Protein AF-A0A3D0CBJ0-F1 (afdb_monomer)

pLDDT: mean 75.81, std 26.77, range [23.55, 98.56]

Mean predicted aligned error: 13.12 Å

Solvent-accessible surface area (backbone atoms only — not comparable to full-atom values): 10886 Å² total; per-residue (Å²): 134,86,84,78,82,77,74,79,75,75,44,77,45,74,47,81,78,86,80,91,76,92,82,83,90,85,88,86,79,88,86,81,87,87,90,89,80,91,83,88,90,88,82,85,77,88,69,84,74,83,69,95,79,73,72,31,35,35,40,33,37,49,25,94,45,91,88,60,76,65,60,68,59,50,54,35,52,70,55,40,62,87,52,35,84,40,44,47,81,48,81,48,35,59,85,55,54,42,68,63,52,42,52,58,53,54,73,68,62,45,48,32,39,38,37,56,34,41,90,91,24,46,70,56,49,29,50,29,46,49,51,39,44,72,75,46,62,82,45,41,32,35,38,28,39,72,55,53,41,76,58,49,91,80,41,72,52,49,77,63,29,45,31,40,36,23,64,74,54,65,83,70,113

Secondary structure (DSSP, 8-state):
----------EEEE-------------------------------------S-S--EEEEEEESSTT---HHHHHHHHH-GGGGGGEEEEEEETTS-HHHHHHHHHHT--SEEEEE--TTTHHHHHHHHHHHHHH-TTSEEEEESHHHHHSTTS-HHHHH-SEEEES-HHHH-

Foldseek 3Di:
DDDPPPDPPWDKDFADQDDDDDDDDDDDDDDDDDDDDDDDDDDDDPPPPPPPDAFAEEEEEAAQDDPDDPPLSVLLLVLCVVNNVRYDYDYHHLPDQLVVVLVVVCVSVGLEYEYADDPVRLVSVLSNLVVNCVVPVSRAYEYEYDVCQPDPPPRSSNNSHRIYTHDRVSPPD

Nearest PDB structures (foldseek):
  4lda-assembly7_G  TM=7.452E-01  e=7.554E-03  Pseudomonas aeruginosa PAO1
  4lda-assembly8_H  TM=7.436E-01  e=1.618E-02  Pseudomonas aeruginosa PAO1
  2yxb-assembly1_A  TM=6.795E-01  e=1.425E-02  Aeropyrum pernix K1
  6mmt-assembly1_B  TM=6.024E-01  e=5.314E-01  Rattus norvegicus
  7yfr-assembly1_D  TM=5.547E-01  e=3.350E+00  Homo sapiens

Radius of gyration: 20.87 Å; Cα contacts (8 Å, |Δi|>4): 242; chains: 1; bounding box: 60×48×59 Å

Structure (mmCIF, N/CA/C/O backbone):
data_AF-A0A3D0CBJ0-F1
#
_entry.id   AF-A0A3D0CBJ0-F1
#
loop_
_atom_site.group_PDB
_atom_site.id
_atom_site.type_symbol
_atom_site.label_atom_id
_atom_site.label_alt_id
_atom_site.label_comp_id
_atom_site.label_asym_id
_atom_site.label_entity_id
_atom_site.label_seq_id
_atom_site.pdbx_PDB_ins_code
_atom_site.Cartn_x
_atom_site.Cartn_y
_atom_site.Cartn_z
_atom_site.occupancy
_atom_site.B_iso_or_equiv
_atom_site.auth_seq_id
_atom_site.auth_comp_id
_atom_site.auth_asym_id
_atom_site.auth_atom_id
_atom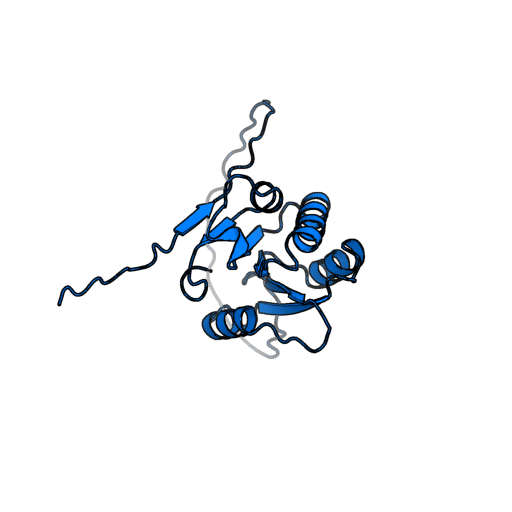_site.pdbx_PDB_model_num
ATOM 1 N N . MET A 1 1 ? 25.118 -32.232 -8.748 1.00 41.12 1 MET A N 1
ATOM 2 C CA . MET A 1 1 ? 24.384 -30.996 -9.082 1.00 41.12 1 MET A CA 1
ATOM 3 C C . MET A 1 1 ? 23.906 -30.442 -7.759 1.00 41.12 1 MET A C 1
ATOM 5 O O . MET A 1 1 ? 23.163 -31.138 -7.085 1.00 41.12 1 MET A O 1
ATOM 9 N N . ALA A 1 2 ? 24.502 -29.339 -7.305 1.00 36.00 2 ALA A N 1
ATOM 10 C CA . ALA A 1 2 ? 24.261 -28.799 -5.973 1.00 36.00 2 ALA A CA 1
ATOM 11 C C . ALA A 1 2 ? 22.879 -28.143 -5.926 1.00 36.00 2 ALA A C 1
ATOM 13 O O . ALA A 1 2 ? 22.565 -27.301 -6.765 1.00 36.00 2 ALA A O 1
ATOM 14 N N . ASP A 1 3 ? 22.080 -28.583 -4.963 1.00 41.97 3 ASP A N 1
ATOM 15 C CA . ASP A 1 3 ? 20.769 -28.047 -4.638 1.00 41.97 3 ASP A CA 1
ATOM 16 C C . ASP A 1 3 ? 20.990 -26.760 -3.829 1.00 41.97 3 ASP A C 1
ATOM 18 O O . ASP A 1 3 ? 21.364 -26.798 -2.655 1.00 41.97 3 ASP A O 1
ATOM 22 N N . HIS A 1 4 ? 20.908 -25.606 -4.491 1.00 38.12 4 HIS A N 1
ATOM 23 C CA . HIS A 1 4 ? 20.927 -24.309 -3.820 1.00 38.12 4 HIS A CA 1
ATOM 24 C C . HIS A 1 4 ? 19.491 -23.891 -3.532 1.00 38.12 4 HIS A C 1
ATOM 26 O O . HIS A 1 4 ? 18.855 -23.183 -4.312 1.00 38.12 4 HIS A O 1
ATOM 32 N N . THR A 1 5 ? 18.994 -24.322 -2.377 1.00 41.25 5 THR A N 1
ATOM 33 C CA . THR A 1 5 ? 17.774 -23.790 -1.776 1.00 41.25 5 THR A CA 1
ATOM 34 C C . THR A 1 5 ? 18.066 -22.378 -1.269 1.00 41.25 5 THR A C 1
ATOM 36 O O . THR A 1 5 ? 18.466 -22.178 -0.124 1.00 41.25 5 THR A O 1
ATOM 39 N N . ILE A 1 6 ? 17.933 -21.382 -2.147 1.00 37.53 6 ILE A N 1
ATOM 40 C CA . ILE A 1 6 ? 17.897 -19.976 -1.739 1.00 37.53 6 ILE A CA 1
ATOM 41 C C . ILE A 1 6 ? 16.518 -19.756 -1.119 1.00 37.53 6 ILE A C 1
ATOM 43 O O . ILE A 1 6 ? 15.535 -19.551 -1.827 1.00 37.53 6 ILE A O 1
ATOM 47 N N . HIS A 1 7 ? 16.430 -19.848 0.204 1.00 44.53 7 HIS A N 1
ATOM 48 C CA . HIS A 1 7 ? 15.288 -19.296 0.918 1.00 44.53 7 HIS A CA 1
ATOM 49 C C . HIS A 1 7 ? 15.420 -17.764 0.868 1.00 44.53 7 HIS A C 1
ATOM 51 O O . HIS A 1 7 ? 16.429 -17.254 1.357 1.00 44.53 7 HIS A O 1
ATOM 57 N N . PRO A 1 8 ? 14.482 -17.012 0.264 1.00 46.34 8 PRO A N 1
ATOM 58 C CA . PRO A 1 8 ? 14.470 -15.565 0.431 1.00 46.34 8 PRO A CA 1
ATOM 59 C C . PRO A 1 8 ? 14.262 -15.256 1.920 1.00 46.34 8 PRO A C 1
ATOM 61 O O . PRO A 1 8 ? 13.319 -15.767 2.526 1.00 46.34 8 PRO A O 1
ATOM 64 N N . GLU A 1 9 ? 15.155 -14.468 2.524 1.00 49.78 9 GLU A N 1
ATOM 65 C CA . GLU A 1 9 ? 14.976 -13.988 3.897 1.00 49.78 9 GLU A CA 1
ATOM 66 C C . GLU A 1 9 ? 13.732 -13.092 3.951 1.00 49.78 9 GLU A C 1
ATOM 68 O O . GLU A 1 9 ? 13.728 -11.966 3.453 1.00 49.78 9 GLU A O 1
ATOM 73 N N . LEU A 1 10 ? 12.654 -13.611 4.540 1.00 53.47 10 LEU A N 1
ATOM 74 C CA . LEU A 1 10 ? 11.464 -12.837 4.877 1.00 53.47 10 LEU A CA 1
ATOM 75 C C . LEU A 1 10 ? 11.831 -11.899 6.028 1.00 53.47 10 LEU A C 1
ATOM 77 O O . LEU A 1 10 ? 12.019 -12.352 7.156 1.00 53.47 10 LEU A O 1
ATOM 81 N N . THR A 1 11 ? 11.951 -10.603 5.743 1.00 69.56 11 THR A N 1
ATOM 82 C CA . THR A 1 11 ? 12.307 -9.598 6.752 1.00 69.56 11 THR A CA 1
ATOM 83 C C . THR A 1 11 ? 11.226 -8.529 6.832 1.00 69.56 11 THR A C 1
ATOM 85 O O . THR A 1 11 ? 10.885 -7.885 5.841 1.00 69.56 11 THR A O 1
ATOM 88 N N . VAL A 1 12 ? 10.699 -8.331 8.041 1.00 74.00 12 VAL A N 1
ATOM 89 C CA . VAL A 1 12 ? 9.872 -7.175 8.397 1.00 74.00 12 VAL A CA 1
ATOM 90 C C . VAL A 1 12 ? 10.781 -6.173 9.091 1.00 74.00 12 VAL A C 1
ATOM 92 O O . VAL A 1 12 ? 11.288 -6.445 10.181 1.00 74.00 12 VAL A O 1
ATOM 95 N N . LYS A 1 13 ? 11.012 -5.016 8.468 1.00 75.38 13 LYS A N 1
ATOM 96 C CA . LYS A 1 13 ? 11.811 -3.945 9.070 1.00 75.38 13 LYS A CA 1
ATOM 97 C C . LYS A 1 13 ? 10.879 -2.869 9.607 1.00 75.38 13 LYS A C 1
ATOM 99 O O . LYS A 1 13 ? 10.191 -2.205 8.835 1.00 75.38 13 LYS A O 1
ATOM 104 N N . GLN A 1 14 ? 10.866 -2.692 10.927 1.00 75.06 14 GLN A N 1
ATOM 105 C CA . GLN A 1 14 ? 10.236 -1.526 11.540 1.00 75.06 14 GLN A CA 1
ATOM 106 C C . GLN A 1 14 ? 11.143 -0.309 11.338 1.00 75.06 14 GLN A C 1
ATOM 108 O O . GLN A 1 14 ? 12.343 -0.364 11.617 1.00 75.06 14 GLN A O 1
ATOM 113 N N . VAL A 1 15 ? 10.572 0.784 10.848 1.00 71.56 15 VAL A N 1
ATOM 114 C CA . VAL A 1 15 ? 11.287 2.040 10.630 1.00 71.56 15 VAL A CA 1
ATOM 115 C C . VAL A 1 15 ? 11.237 2.853 11.923 1.00 71.56 15 VAL A C 1
ATOM 117 O O . VAL A 1 15 ? 10.166 3.152 12.452 1.00 71.56 15 VAL A O 1
ATOM 120 N N . THR A 1 16 ? 12.402 3.200 12.468 1.00 48.03 16 THR A N 1
ATOM 121 C CA . THR A 1 16 ? 12.490 4.063 13.653 1.00 48.03 16 THR A CA 1
ATOM 122 C C . THR A 1 16 ? 12.367 5.521 13.226 1.00 48.03 16 THR A C 1
ATOM 124 O O . THR A 1 16 ? 13.274 6.060 12.594 1.00 48.03 16 THR A O 1
ATOM 127 N N . LEU A 1 17 ? 11.275 6.181 13.612 1.00 42.56 17 LEU A N 1
ATOM 128 C CA . LEU A 1 17 ? 11.160 7.637 13.526 1.00 42.56 17 LEU A CA 1
ATOM 129 C C . LEU A 1 17 ? 12.077 8.252 14.595 1.00 42.56 17 LEU A C 1
ATOM 131 O O . LEU A 1 17 ? 11.829 8.099 15.791 1.00 42.56 17 LEU A O 1
ATOM 135 N N . THR A 1 18 ? 13.160 8.917 14.194 1.00 35.81 18 THR A N 1
ATOM 136 C CA . THR A 1 18 ? 14.025 9.656 15.126 1.00 35.81 18 THR A CA 1
ATOM 137 C C . THR A 1 18 ? 13.268 10.865 15.673 1.00 35.81 18 THR A C 1
ATOM 139 O O . THR A 1 18 ? 13.049 11.838 14.955 1.00 35.81 18 THR A O 1
ATOM 142 N N . ALA A 1 19 ? 12.851 10.789 16.937 1.00 37.28 19 ALA A N 1
ATOM 143 C CA . ALA A 1 19 ? 12.228 11.886 17.665 1.00 37.28 19 ALA A CA 1
ATOM 144 C C . ALA A 1 19 ? 13.287 12.663 18.464 1.00 37.28 19 ALA A C 1
ATOM 146 O O . ALA A 1 19 ? 13.756 12.189 19.497 1.00 37.28 19 ALA A O 1
ATOM 147 N N . ASP A 1 20 ? 13.618 13.871 18.012 1.00 36.06 20 ASP A N 1
ATOM 148 C CA . ASP A 1 20 ? 14.195 14.908 18.868 1.00 36.06 20 ASP A CA 1
ATOM 149 C C . ASP A 1 20 ? 13.045 15.691 19.520 1.00 36.06 20 ASP A C 1
ATOM 151 O O . ASP A 1 20 ? 12.359 16.464 18.851 1.00 36.06 20 ASP A O 1
ATOM 155 N N . ASN A 1 21 ? 12.801 15.451 20.814 1.00 32.88 21 ASN A N 1
ATOM 156 C CA . ASN A 1 21 ? 12.534 16.485 21.825 1.00 32.88 21 ASN A CA 1
ATOM 157 C C . ASN A 1 21 ? 12.189 15.868 23.192 1.00 32.88 21 ASN A C 1
ATOM 159 O O . ASN A 1 21 ? 11.151 15.246 23.400 1.00 32.88 21 ASN A O 1
ATOM 163 N N . THR A 1 22 ? 13.080 16.122 24.145 1.00 29.42 22 THR A N 1
ATOM 164 C CA . THR A 1 22 ? 12.884 16.094 25.598 1.00 29.42 22 THR A CA 1
ATOM 165 C C . THR A 1 22 ? 11.679 16.927 26.051 1.00 29.42 22 THR A C 1
ATOM 167 O O . THR A 1 22 ? 11.574 18.077 25.631 1.00 29.42 22 THR A O 1
ATOM 170 N N . LEU A 1 23 ? 10.855 16.381 26.963 1.00 29.73 23 LEU A N 1
ATOM 171 C CA . LEU A 1 23 ? 10.418 16.988 28.243 1.00 29.73 23 LEU A CA 1
ATOM 172 C C . LEU A 1 23 ? 9.443 16.055 29.016 1.00 29.73 23 LEU A C 1
ATOM 174 O O . LEU A 1 23 ? 8.310 15.832 28.611 1.00 29.73 23 LEU A O 1
ATOM 178 N N . GLU A 1 24 ? 9.973 15.496 30.108 1.00 26.69 24 GLU A N 1
ATOM 179 C CA . GLU A 1 24 ? 9.407 15.181 31.439 1.00 26.69 24 GLU A CA 1
ATOM 180 C C . GLU A 1 24 ? 7.911 14.828 31.676 1.00 26.69 24 GLU A C 1
ATOM 182 O O . GLU A 1 24 ? 7.007 15.641 31.533 1.00 26.69 24 GLU A O 1
ATOM 187 N N . SER A 1 25 ? 7.727 13.600 32.199 1.00 27.36 25 SER A N 1
ATOM 188 C CA . SER A 1 25 ? 6.917 13.131 33.353 1.00 27.36 25 SER A CA 1
ATOM 189 C C . SER A 1 25 ? 5.645 13.864 33.816 1.00 27.36 25 SER A C 1
ATOM 191 O O . SER A 1 25 ? 5.714 15.034 34.160 1.00 27.36 25 SER A O 1
ATOM 193 N N . ILE A 1 26 ? 4.578 13.085 34.084 1.00 29.38 26 ILE A N 1
ATOM 194 C CA . ILE A 1 26 ? 3.803 13.064 35.351 1.00 29.38 26 ILE A CA 1
ATOM 195 C C . ILE A 1 26 ? 3.038 11.723 35.471 1.00 29.38 26 ILE A C 1
ATOM 197 O O . ILE A 1 26 ? 2.391 11.269 34.530 1.00 29.38 26 ILE A O 1
ATOM 201 N N . ASN A 1 27 ? 3.132 11.112 36.658 1.00 27.25 27 ASN A N 1
ATOM 202 C CA . ASN A 1 27 ? 2.411 9.924 37.128 1.00 27.25 27 ASN A CA 1
ATOM 203 C C . ASN A 1 27 ? 0.916 10.201 37.385 1.00 27.25 27 ASN A C 1
ATOM 205 O O . ASN A 1 27 ? 0.568 11.282 37.857 1.00 27.25 27 ASN A O 1
ATOM 209 N N . SER A 1 28 ? 0.057 9.184 37.254 1.00 28.86 28 SER A N 1
ATOM 210 C CA . SER A 1 28 ? -1.126 9.064 38.116 1.00 28.86 28 SER A CA 1
ATOM 211 C C . SER A 1 28 ? -1.533 7.604 38.316 1.00 28.86 28 SER A C 1
ATOM 213 O O . SER A 1 28 ? -1.391 6.761 37.435 1.00 28.86 28 SER A O 1
ATOM 215 N N . GLU A 1 29 ? -1.962 7.344 39.538 1.00 26.95 29 GLU A N 1
ATOM 216 C CA . GLU A 1 29 ? -2.101 6.082 40.247 1.00 26.95 29 GLU A CA 1
ATOM 217 C C . GLU A 1 29 ? -3.466 5.398 40.051 1.00 26.95 29 GLU A C 1
ATOM 219 O O . GLU A 1 29 ? -4.474 6.043 39.785 1.00 26.95 29 GLU A O 1
ATOM 224 N N . LEU A 1 30 ? -3.458 4.076 40.270 1.00 25.50 30 LEU A N 1
ATOM 225 C CA . LEU A 1 30 ? -4.481 3.257 40.938 1.00 25.50 30 LEU A CA 1
ATOM 226 C C . LEU A 1 30 ? -5.972 3.599 40.740 1.00 25.50 30 LEU A C 1
ATOM 228 O O . LEU A 1 30 ? -6.488 4.509 41.381 1.00 25.50 30 LEU A O 1
ATOM 232 N N . ILE A 1 31 ? -6.714 2.679 40.107 1.00 28.45 31 ILE A N 1
ATOM 233 C CA . ILE A 1 31 ? -8.020 2.238 40.632 1.00 28.45 31 ILE A CA 1
ATOM 234 C C . ILE A 1 31 ? -8.098 0.705 40.563 1.00 28.45 31 ILE A C 1
ATOM 236 O O . ILE A 1 31 ? -7.938 0.090 39.510 1.00 28.45 31 ILE A O 1
ATOM 240 N N . THR A 1 32 ? -8.301 0.121 41.741 1.00 25.22 32 THR A N 1
ATOM 241 C CA . THR A 1 32 ? -8.418 -1.301 42.076 1.00 25.22 32 THR A CA 1
ATOM 242 C C . THR A 1 32 ? -9.791 -1.880 41.691 1.00 25.22 32 THR A C 1
ATOM 244 O O . THR A 1 32 ? -10.767 -1.151 41.552 1.00 25.22 32 THR A O 1
ATOM 247 N N . ALA A 1 33 ? -9.805 -3.207 41.544 1.00 23.66 33 ALA A N 1
ATOM 248 C CA . ALA A 1 33 ? -10.906 -4.167 41.406 1.00 23.66 33 ALA A CA 1
ATOM 249 C C . ALA A 1 33 ? -12.290 -3.800 41.989 1.00 23.66 33 ALA A C 1
ATOM 251 O O . ALA A 1 33 ? -12.371 -3.214 43.061 1.00 23.66 33 ALA A O 1
ATOM 252 N N . ASP A 1 34 ? -13.374 -4.271 41.349 1.00 25.44 34 ASP A N 1
ATOM 253 C CA . ASP A 1 34 ? -14.183 -5.377 41.900 1.00 25.44 34 ASP A CA 1
ATOM 254 C C . ASP A 1 34 ? -15.382 -5.796 41.023 1.00 25.44 34 ASP A C 1
ATOM 256 O O . ASP A 1 34 ? -15.917 -5.054 40.202 1.00 25.44 34 ASP A O 1
ATOM 260 N N . LEU A 1 35 ? -15.749 -7.063 41.216 1.00 27.08 35 LEU A N 1
ATOM 261 C CA . LEU A 1 35 ? -16.739 -7.900 40.536 1.00 27.08 35 LEU A CA 1
ATOM 262 C C . LEU A 1 35 ? -18.191 -7.591 40.948 1.00 27.08 35 LEU A C 1
ATOM 264 O O . LEU A 1 35 ? -18.458 -7.511 42.143 1.00 27.08 35 LEU A O 1
ATOM 268 N N . ILE A 1 36 ? -19.151 -7.634 40.008 1.00 30.52 36 ILE A N 1
ATOM 269 C CA . ILE A 1 36 ? -20.548 -8.052 40.278 1.00 30.52 36 ILE A CA 1
ATOM 270 C C . ILE A 1 36 ? -21.068 -8.933 39.127 1.00 30.52 36 IL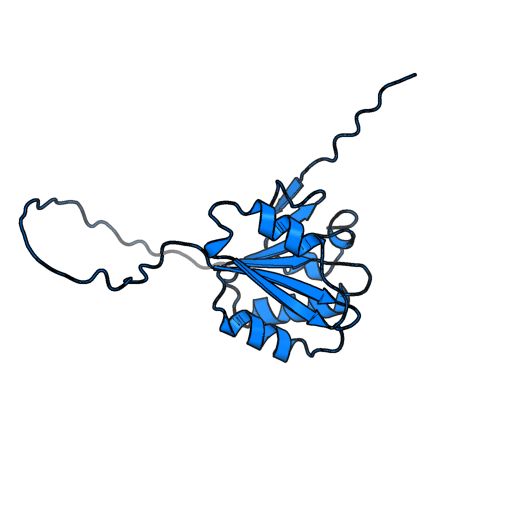E A C 1
ATOM 272 O O . ILE A 1 36 ? -20.845 -8.660 37.949 1.00 30.52 36 ILE A O 1
ATOM 276 N N . LYS A 1 37 ? -21.740 -10.021 39.515 1.00 28.33 37 LYS A N 1
ATOM 277 C CA . LYS A 1 37 ? -22.241 -11.162 38.734 1.00 28.33 37 LYS A CA 1
ATOM 278 C C . LYS A 1 37 ? -23.787 -11.172 38.748 1.00 28.33 37 LYS A C 1
ATOM 280 O O . LYS A 1 37 ? -24.360 -10.715 39.729 1.00 28.33 37 LYS A O 1
ATOM 285 N N . GLU A 1 38 ? -24.384 -11.824 37.734 1.00 27.22 38 GLU A N 1
ATOM 286 C CA . GLU A 1 38 ? -25.784 -12.335 37.620 1.00 27.22 38 GLU A CA 1
ATOM 287 C C . GLU A 1 38 ? -26.902 -11.288 37.372 1.00 27.22 38 GLU A C 1
ATOM 289 O O . GLU A 1 38 ? -26.895 -10.223 37.966 1.00 27.22 38 GLU A O 1
ATOM 294 N N . GLY A 1 39 ? -27.928 -11.468 36.525 1.00 23.55 39 GLY A N 1
ATOM 295 C CA . GLY A 1 39 ? -28.378 -12.551 35.644 1.00 23.55 39 GLY A CA 1
ATOM 296 C C . GLY A 1 39 ? -29.739 -12.204 34.977 1.00 23.55 39 GLY A C 1
ATOM 297 O O . GLY A 1 39 ? -30.464 -11.339 35.454 1.00 23.55 39 GLY A O 1
ATOM 298 N N . THR A 1 40 ? -30.080 -12.936 33.903 1.00 23.64 40 THR A N 1
ATOM 299 C CA . THR A 1 40 ? -31.449 -13.346 33.477 1.00 23.64 40 THR A CA 1
ATOM 300 C C . THR A 1 40 ? -32.394 -12.373 32.714 1.00 23.64 40 THR A C 1
ATOM 302 O O . THR A 1 40 ? -33.177 -11.640 33.301 1.00 23.64 40 THR A O 1
ATOM 305 N N . ALA A 1 41 ? -32.438 -12.593 31.384 1.00 26.03 41 ALA A N 1
ATOM 306 C CA . ALA A 1 41 ? -33.615 -12.877 30.528 1.00 26.03 41 ALA A CA 1
ATOM 307 C C . ALA A 1 41 ? -34.327 -11.803 29.644 1.00 26.03 41 ALA A C 1
ATOM 309 O O . ALA A 1 41 ? -34.899 -10.825 30.106 1.00 26.03 41 ALA A O 1
ATOM 310 N N . VAL A 1 42 ? -34.443 -12.218 28.365 1.00 25.23 42 VAL A N 1
ATOM 311 C CA . VAL A 1 42 ? -35.488 -12.017 27.329 1.00 25.23 42 VAL A CA 1
ATOM 312 C C . VAL A 1 42 ? -35.353 -10.891 26.280 1.00 25.23 42 VAL A C 1
ATOM 314 O O . VAL A 1 42 ? -35.404 -9.701 26.559 1.00 25.23 42 VAL A O 1
ATOM 317 N N . SER A 1 43 ? -35.405 -11.369 25.026 1.00 24.88 43 SER A N 1
ATOM 318 C CA . SER A 1 43 ? -35.896 -10.773 23.769 1.00 24.88 43 SER A CA 1
ATOM 319 C C . SER A 1 43 ? -35.015 -9.859 22.912 1.00 24.88 43 SER A C 1
ATOM 321 O O . SER A 1 43 ? -34.633 -8.767 23.296 1.00 24.88 43 SER A O 1
ATOM 323 N N . HIS A 1 44 ? -34.896 -10.336 21.666 1.00 28.25 44 HIS A N 1
ATOM 324 C CA . HIS A 1 44 ? -34.911 -9.626 20.389 1.00 28.25 44 HIS A CA 1
ATOM 325 C C . HIS A 1 44 ? -33.812 -8.608 20.050 1.00 28.25 44 HIS A C 1
ATOM 327 O O . HIS A 1 44 ? -33.558 -7.648 20.757 1.00 28.25 44 HIS A O 1
ATOM 333 N N . GLN A 1 45 ? -33.317 -8.797 18.817 1.00 32.88 45 GLN A N 1
ATOM 334 C CA . GLN A 1 45 ? -32.504 -7.890 18.001 1.00 32.88 45 GLN A CA 1
ATOM 335 C C . GLN A 1 45 ? -31.023 -7.845 18.380 1.00 32.88 45 GLN A C 1
ATOM 337 O O . GLN A 1 45 ? -30.588 -7.001 19.155 1.00 32.88 45 GLN A O 1
ATOM 342 N N . SER A 1 46 ? -30.200 -8.670 17.724 1.00 32.62 46 SER A N 1
ATOM 343 C CA . SER A 1 46 ? -28.786 -8.312 17.582 1.00 32.62 46 SER A CA 1
ATOM 344 C C . SER A 1 46 ? -28.664 -7.283 16.458 1.00 32.62 46 SER A C 1
ATOM 346 O O . SER A 1 46 ? -28.252 -7.580 15.337 1.00 32.62 46 SER A O 1
ATOM 348 N N . SER A 1 47 ? -29.061 -6.052 16.778 1.00 33.31 47 SER A N 1
ATOM 349 C CA . SER A 1 47 ? -28.393 -4.869 16.252 1.00 33.31 47 SER A CA 1
ATOM 350 C C . SER A 1 47 ? -26.894 -5.114 16.389 1.00 33.31 47 SER A C 1
ATOM 352 O O . SER A 1 47 ? -26.408 -5.306 17.504 1.00 33.31 47 SER A O 1
ATOM 354 N N . GLN A 1 48 ? -26.169 -5.185 15.272 1.00 41.09 48 GLN A N 1
ATOM 355 C CA . GLN A 1 48 ? -24.714 -5.244 15.308 1.00 41.09 48 GLN A CA 1
ATOM 356 C C . GLN A 1 48 ? -24.208 -3.907 15.844 1.00 41.09 48 GLN A C 1
ATOM 358 O O . GLN A 1 48 ? -24.056 -2.916 15.134 1.00 41.09 48 GLN A O 1
ATOM 363 N N . LYS A 1 49 ? -24.029 -3.883 17.158 1.00 35.41 49 LYS A N 1
ATOM 364 C CA . LYS A 1 49 ? -23.282 -2.882 17.890 1.00 35.41 49 LYS A CA 1
ATOM 365 C C . L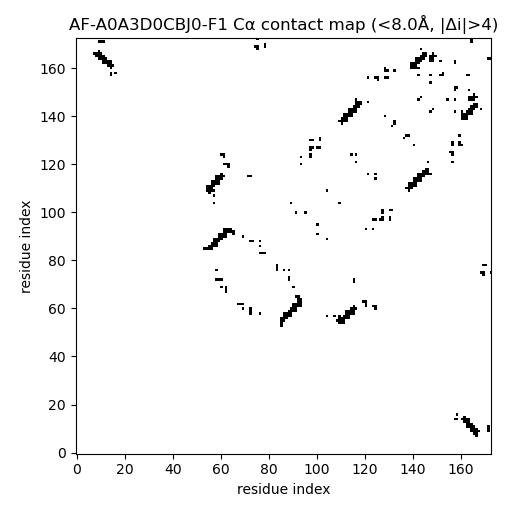YS A 1 49 ? -21.835 -3.053 17.430 1.00 35.41 49 LYS A C 1
ATOM 367 O O . LYS A 1 49 ? -21.215 -4.064 17.744 1.00 35.41 49 LYS A O 1
ATOM 372 N N . ILE A 1 50 ? -21.342 -2.136 16.600 1.00 46.75 50 ILE A N 1
ATOM 373 C CA . ILE A 1 50 ? -19.941 -2.135 16.165 1.00 46.75 50 ILE A CA 1
ATOM 374 C C . ILE A 1 50 ? -19.118 -1.688 17.377 1.00 46.75 50 ILE A C 1
ATOM 376 O O . ILE A 1 50 ? -18.788 -0.514 17.526 1.00 46.75 50 ILE A O 1
ATOM 380 N N . ASP A 1 51 ? -18.864 -2.620 18.294 1.00 50.53 51 ASP A N 1
ATOM 381 C CA . ASP A 1 51 ? -17.785 -2.479 19.259 1.00 50.53 51 ASP A CA 1
ATOM 382 C C . ASP A 1 51 ? -16.481 -2.538 18.447 1.00 50.53 51 ASP A C 1
ATOM 384 O O . ASP A 1 51 ? -16.273 -3.431 17.620 1.00 50.53 51 ASP A O 1
ATOM 388 N N . LYS A 1 52 ? -15.636 -1.515 18.602 1.00 62.84 52 LYS A N 1
ATOM 389 C CA . LYS A 1 52 ? -14.357 -1.359 17.899 1.00 62.84 52 LYS A CA 1
ATOM 390 C C . LYS A 1 52 ? -13.426 -2.511 18.299 1.00 62.84 52 LYS A C 1
ATOM 392 O O . LYS A 1 52 ? -12.701 -2.387 19.279 1.00 62.84 52 LYS A O 1
ATOM 397 N N . THR A 1 53 ? -13.485 -3.631 17.578 1.00 68.12 53 THR A N 1
ATOM 398 C CA . THR A 1 53 ? -12.766 -4.861 17.966 1.00 68.12 53 THR A CA 1
ATOM 399 C C . THR A 1 53 ? -11.850 -5.424 16.878 1.00 68.12 53 THR A C 1
ATOM 401 O O . THR A 1 53 ? -11.048 -6.298 17.186 1.00 68.12 53 THR A O 1
ATOM 404 N N . SER A 1 54 ? -11.884 -4.887 15.654 1.00 75.88 54 SER A N 1
ATOM 405 C CA . SER A 1 54 ? -11.053 -5.381 14.547 1.00 75.88 54 SER A CA 1
ATOM 406 C C . SER A 1 54 ? -10.423 -4.233 13.751 1.00 75.88 54 SER A C 1
ATOM 408 O O . SER A 1 54 ? -11.120 -3.247 13.488 1.00 75.88 54 SER A O 1
ATOM 410 N N . PRO A 1 55 ? -9.128 -4.330 13.388 1.00 83.31 55 PRO A N 1
ATOM 411 C CA . PRO A 1 55 ? -8.418 -3.272 12.678 1.00 83.31 55 PRO A CA 1
ATOM 412 C C . PRO A 1 55 ? -8.943 -3.143 11.254 1.00 83.31 55 PRO A C 1
ATOM 414 O O . PRO A 1 55 ? -9.111 -4.146 10.562 1.00 83.31 55 PRO A O 1
ATOM 417 N N . LYS A 1 56 ? -9.164 -1.914 10.789 1.00 95.81 56 LYS A N 1
ATOM 418 C CA . LYS A 1 56 ? -9.564 -1.676 9.404 1.00 95.81 56 LYS A CA 1
ATOM 419 C C . LYS A 1 56 ? -8.343 -1.501 8.507 1.00 95.81 56 LYS A C 1
ATOM 421 O O . LYS A 1 56 ? -7.543 -0.586 8.708 1.00 95.81 56 LYS A O 1
ATOM 426 N N . ILE A 1 57 ? -8.228 -2.364 7.502 1.00 97.88 57 ILE A N 1
ATOM 427 C CA . ILE A 1 57 ? -7.068 -2.449 6.613 1.00 97.88 57 ILE A CA 1
ATOM 428 C C . ILE A 1 57 ? -7.448 -1.931 5.226 1.00 97.88 57 ILE A C 1
ATOM 430 O O . ILE A 1 57 ? -8.471 -2.308 4.655 1.00 97.88 57 ILE A O 1
ATOM 434 N N . VAL A 1 58 ? -6.601 -1.081 4.654 1.00 98.38 58 VAL A N 1
ATOM 435 C CA . VAL A 1 58 ? -6.685 -0.697 3.243 1.00 98.38 58 VAL A CA 1
ATOM 436 C C . VAL A 1 58 ? -5.430 -1.174 2.527 1.00 98.38 58 VAL A C 1
ATOM 438 O O . VAL A 1 58 ? -4.324 -0.743 2.839 1.00 98.38 58 VAL A O 1
ATOM 441 N N . LEU A 1 59 ? -5.606 -2.035 1.529 1.00 98.06 59 LEU A N 1
ATOM 442 C CA . LEU A 1 59 ? -4.557 -2.412 0.588 1.00 98.06 59 LEU A CA 1
ATOM 443 C C . LEU A 1 59 ? -4.633 -1.493 -0.627 1.00 98.06 59 LEU A C 1
ATOM 445 O O . LEU A 1 59 ? -5.612 -1.522 -1.371 1.00 98.06 59 LEU A O 1
ATOM 449 N N . ALA A 1 60 ? -3.607 -0.677 -0.836 1.00 97.94 60 ALA A N 1
ATOM 450 C CA . ALA A 1 60 ? -3.582 0.358 -1.853 1.00 97.94 60 ALA A CA 1
ATOM 451 C C . ALA A 1 60 ? -2.433 0.202 -2.852 1.00 97.94 60 ALA A C 1
ATOM 453 O O . ALA A 1 60 ? -1.346 -0.288 -2.549 1.00 97.94 60 ALA A O 1
ATOM 454 N N . THR A 1 61 ? -2.666 0.635 -4.088 1.00 97.31 61 THR A N 1
ATOM 455 C CA . THR A 1 61 ? -1.596 0.828 -5.071 1.00 97.31 61 THR A CA 1
ATOM 456 C C . THR A 1 61 ? -2.004 1.849 -6.122 1.00 97.31 61 THR A C 1
ATOM 458 O O . THR A 1 61 ? -3.189 2.127 -6.320 1.00 97.31 61 THR A O 1
ATOM 461 N N . LEU A 1 62 ? -1.005 2.405 -6.800 1.00 97.31 62 LEU A N 1
ATOM 462 C CA . LEU A 1 62 ? -1.169 3.323 -7.916 1.00 97.31 62 LEU A CA 1
ATOM 463 C C . LEU A 1 62 ? -0.739 2.602 -9.199 1.00 97.31 62 LEU A C 1
ATOM 465 O O . LEU A 1 62 ? 0.431 2.266 -9.394 1.00 97.31 62 LEU A O 1
ATOM 469 N N . ASN A 1 63 ? -1.700 2.341 -10.076 1.00 95.62 63 ASN A N 1
ATOM 470 C CA . ASN A 1 63 ? -1.492 1.698 -11.364 1.00 95.62 63 ASN A CA 1
ATOM 471 C C . ASN A 1 63 ? -1.060 2.713 -12.432 1.00 95.62 63 ASN A C 1
ATOM 473 O O . ASN A 1 63 ? -1.413 3.890 -12.381 1.00 95.62 63 ASN A O 1
ATOM 477 N N . ALA A 1 64 ? -0.373 2.258 -13.481 1.00 91.19 64 ALA A N 1
ATOM 478 C CA . ALA A 1 64 ? -0.042 3.132 -14.611 1.00 91.19 64 ALA A CA 1
ATOM 479 C C . ALA A 1 64 ? -1.296 3.621 -15.372 1.00 91.19 64 ALA A C 1
ATOM 481 O O . ALA A 1 64 ? -1.299 4.721 -15.928 1.00 91.19 64 ALA A O 1
ATOM 482 N N . LYS A 1 65 ? -2.352 2.788 -15.421 1.00 87.44 65 LYS A N 1
ATOM 483 C CA . LYS A 1 65 ? -3.658 3.046 -16.060 1.00 87.44 65 LYS A CA 1
ATOM 484 C C . LYS A 1 65 ? -4.778 2.253 -15.374 1.00 87.44 65 LYS A C 1
ATOM 486 O O . LYS A 1 65 ? -4.516 1.249 -14.719 1.00 87.44 65 LYS A O 1
ATOM 491 N N . PHE A 1 66 ? -6.029 2.648 -15.618 1.00 74.62 66 PHE A N 1
ATOM 492 C CA . PHE A 1 66 ? -7.228 2.119 -14.946 1.00 74.62 66 PHE A CA 1
ATOM 493 C C . PHE A 1 66 ? -7.529 0.628 -15.207 1.00 74.62 66 PHE A C 1
ATOM 495 O O . PHE A 1 66 ? -8.191 -0.019 -14.407 1.00 74.62 66 PHE A O 1
ATOM 502 N N . PHE A 1 67 ? -7.040 0.059 -16.312 1.00 78.31 67 PHE A N 1
ATOM 503 C CA . PHE A 1 67 ? -7.302 -1.343 -16.671 1.00 78.31 67 PHE A CA 1
ATOM 504 C C . PHE A 1 67 ? -6.331 -2.342 -16.023 1.00 78.31 67 PHE A C 1
ATOM 506 O O . PHE A 1 67 ? -6.445 -3.543 -16.262 1.00 78.31 67 PHE A O 1
ATOM 513 N N . HIS A 1 68 ? -5.357 -1.870 -15.239 1.00 80.75 68 HIS A N 1
ATOM 514 C CA . HIS A 1 68 ? -4.411 -2.748 -14.561 1.00 80.75 68 HIS A CA 1
ATOM 515 C C . HIS A 1 68 ? -4.941 -3.132 -13.188 1.00 80.75 68 HIS A C 1
ATOM 517 O O . HIS A 1 68 ? -5.083 -2.311 -12.291 1.00 80.75 68 HIS A O 1
ATOM 523 N N . THR A 1 69 ? -5.229 -4.413 -13.049 1.00 85.88 69 THR A N 1
ATOM 524 C CA . THR A 1 69 ? -5.577 -5.059 -11.793 1.00 85.88 69 THR A CA 1
ATOM 525 C C . THR A 1 69 ? -4.291 -5.449 -11.067 1.00 85.88 69 THR A C 1
ATOM 527 O O . THR A 1 69 ? -3.453 -6.161 -11.620 1.00 85.88 69 THR A O 1
ATOM 530 N N . SER A 1 70 ? -4.134 -5.024 -9.818 1.00 90.06 70 SER A N 1
ATOM 531 C CA . SER A 1 70 ? -3.034 -5.426 -8.951 1.00 90.06 70 SER A CA 1
ATOM 532 C C . SER A 1 70 ? -3.236 -6.855 -8.461 1.00 90.06 70 SER A C 1
ATOM 534 O O . SER A 1 70 ? -4.023 -7.124 -7.545 1.00 90.06 70 SER A O 1
ATOM 536 N N . PHE A 1 71 ? -2.527 -7.789 -9.094 1.00 89.62 71 PHE A N 1
ATOM 537 C CA . PHE A 1 71 ? -2.498 -9.188 -8.672 1.00 89.62 71 PHE A CA 1
ATOM 538 C C . PHE A 1 71 ? -1.860 -9.353 -7.292 1.00 89.62 71 PHE A C 1
ATOM 540 O O . PHE A 1 71 ? -2.373 -10.131 -6.494 1.00 89.62 71 PHE A O 1
ATOM 547 N N . GLY A 1 72 ? -0.810 -8.583 -6.982 1.00 90.50 72 GLY A N 1
ATOM 548 C CA . GLY A 1 72 ? -0.141 -8.635 -5.680 1.00 90.50 72 GLY A CA 1
ATOM 549 C C . GLY A 1 72 ? -1.093 -8.331 -4.523 1.00 90.50 72 GLY A C 1
ATOM 550 O O . GLY A 1 72 ? -1.186 -9.118 -3.585 1.00 90.50 72 GLY A O 1
ATOM 551 N N . LEU A 1 73 ? -1.885 -7.255 -4.629 1.00 94.44 73 LEU A N 1
ATOM 552 C CA . LEU A 1 73 ? -2.857 -6.913 -3.584 1.00 94.44 73 LEU A CA 1
ATOM 553 C C . LEU A 1 73 ? -3.964 -7.955 -3.449 1.00 94.44 73 LEU A C 1
ATOM 555 O O . LEU A 1 73 ? -4.410 -8.225 -2.344 1.00 94.44 73 LEU A O 1
ATOM 559 N N . ARG A 1 74 ? -4.413 -8.551 -4.557 1.00 94.50 74 ARG A N 1
ATOM 560 C CA . ARG A 1 74 ? -5.459 -9.584 -4.524 1.00 94.50 74 ARG A CA 1
ATOM 561 C C . ARG A 1 74 ? -4.965 -10.883 -3.915 1.00 94.50 74 ARG A C 1
ATOM 563 O O . ARG A 1 74 ? -5.712 -11.525 -3.188 1.00 94.50 74 ARG A O 1
ATOM 570 N N . TYR A 1 75 ? -3.724 -11.254 -4.203 1.00 93.62 75 TYR A N 1
ATOM 571 C CA . TYR A 1 75 ? -3.098 -12.417 -3.593 1.00 93.62 75 TYR A CA 1
ATOM 572 C C . TYR A 1 75 ? -2.910 -12.210 -2.088 1.00 93.62 75 TYR A C 1
ATOM 574 O O . TYR A 1 75 ? -3.268 -13.084 -1.305 1.00 93.62 75 TYR A O 1
ATOM 582 N N . LEU A 1 76 ? -2.459 -11.021 -1.679 1.00 93.00 76 LEU A N 1
ATOM 583 C CA . LEU A 1 76 ? -2.389 -10.655 -0.268 1.00 93.00 76 LEU A CA 1
ATOM 584 C C . LEU A 1 76 ? -3.777 -10.682 0.387 1.00 93.00 76 LEU A C 1
ATOM 586 O O . LEU A 1 76 ? -3.969 -11.369 1.380 1.00 93.00 76 LEU A O 1
ATOM 590 N N . TYR A 1 77 ? -4.767 -10.031 -0.224 1.00 94.94 77 TYR A N 1
ATOM 591 C CA . TYR A 1 77 ? -6.151 -10.017 0.250 1.00 94.94 77 TYR A CA 1
ATOM 592 C C . TYR A 1 77 ? -6.731 -11.424 0.438 1.00 94.94 77 TYR A C 1
ATOM 594 O O . TYR A 1 77 ? -7.402 -11.690 1.433 1.00 94.94 77 TYR A O 1
ATOM 602 N N . ALA A 1 78 ? -6.461 -12.343 -0.493 1.00 93.88 78 ALA A N 1
ATOM 603 C CA . ALA A 1 78 ? -6.889 -13.736 -0.396 1.00 93.88 78 ALA A CA 1
ATOM 604 C C . ALA A 1 78 ? -6.227 -14.488 0.775 1.00 93.88 78 ALA A C 1
ATOM 606 O O . ALA A 1 78 ? -6.846 -15.391 1.330 1.00 93.88 78 ALA A O 1
ATOM 607 N N . ASN A 1 79 ? -5.010 -14.097 1.167 1.00 93.94 79 ASN A N 1
ATOM 608 C CA . ASN A 1 79 ? -4.246 -14.708 2.257 1.00 93.94 79 ASN A CA 1
ATOM 609 C C . ASN A 1 79 ? -4.515 -14.097 3.644 1.00 93.94 79 ASN A C 1
ATOM 611 O O . ASN A 1 79 ? -4.018 -14.629 4.632 1.00 93.94 79 ASN A O 1
ATOM 615 N N . LEU A 1 80 ? -5.342 -13.049 3.748 1.00 92.38 80 LEU A N 1
ATOM 616 C CA . LEU A 1 80 ? -5.646 -12.381 5.024 1.00 92.38 80 LEU A CA 1
ATOM 617 C C . LEU A 1 80 ? -6.519 -13.194 5.997 1.00 92.38 80 LEU A C 1
ATOM 619 O O . LEU A 1 80 ? -6.690 -12.766 7.134 1.00 92.38 80 LEU A O 1
ATOM 623 N N . GLN A 1 81 ? -7.079 -14.335 5.582 1.00 91.75 81 GLN A N 1
ATOM 624 C CA . GLN A 1 81 ? -7.886 -15.216 6.446 1.00 91.75 81 GLN A CA 1
ATOM 625 C C . GLN A 1 81 ? -8.980 -14.433 7.206 1.00 91.75 81 GLN A C 1
ATOM 627 O O . GLN A 1 81 ? -9.786 -13.753 6.571 1.00 91.75 81 GLN A O 1
ATOM 632 N N . GLU A 1 82 ? -9.023 -14.491 8.539 1.00 92.12 82 GLU A N 1
ATOM 633 C CA . GLU A 1 82 ? -9.980 -13.757 9.376 1.00 92.12 82 GLU A CA 1
ATOM 634 C C . GLU A 1 82 ? -9.882 -12.228 9.255 1.00 92.12 82 GLU A C 1
ATOM 636 O O . GLU A 1 82 ? -10.857 -11.530 9.514 1.00 92.12 82 GLU A O 1
ATOM 641 N N . LEU A 1 83 ? -8.743 -11.680 8.819 1.00 92.81 83 LEU A N 1
ATOM 642 C CA . LEU A 1 83 ? -8.580 -10.238 8.612 1.00 92.81 83 LEU A CA 1
ATOM 643 C C . LEU A 1 83 ? -9.180 -9.759 7.285 1.00 92.81 83 LEU A C 1
ATOM 645 O O . LEU A 1 83 ? -9.353 -8.554 7.088 1.00 92.81 83 LEU A O 1
ATOM 649 N N . GLN A 1 84 ? -9.526 -10.677 6.376 1.00 94.62 84 GLN A N 1
ATOM 650 C CA . GLN A 1 84 ? -10.060 -10.333 5.058 1.00 94.62 84 GLN A CA 1
ATOM 651 C C . GLN A 1 84 ? -11.363 -9.522 5.152 1.00 94.62 84 GLN A C 1
ATOM 653 O O . GLN A 1 84 ? -11.560 -8.602 4.358 1.00 94.62 84 GLN A O 1
ATOM 658 N N . GLU A 1 85 ? -12.232 -9.817 6.127 1.00 94.94 85 GLU A N 1
ATOM 659 C CA . GLU A 1 85 ? -13.517 -9.118 6.300 1.00 94.94 85 GLU A CA 1
ATOM 660 C C . GLU A 1 85 ? -13.357 -7.649 6.735 1.00 94.94 85 GLU A C 1
ATOM 662 O O . GLU A 1 85 ? -14.247 -6.829 6.507 1.00 94.94 85 GLU A O 1
ATOM 667 N N . PHE A 1 86 ? -12.202 -7.301 7.308 1.00 95.69 86 PHE A N 1
ATOM 668 C CA . PHE A 1 86 ? -11.860 -5.942 7.737 1.00 95.69 86 PHE A CA 1
ATOM 669 C C . PHE A 1 86 ? -10.951 -5.216 6.744 1.00 95.69 86 PHE A C 1
ATOM 671 O O . PHE A 1 86 ? -10.516 -4.090 7.000 1.00 95.69 86 PHE A O 1
ATOM 678 N N . CYS A 1 87 ? -10.669 -5.852 5.609 1.00 96.94 87 CYS A N 1
ATOM 679 C CA . CYS A 1 87 ? -9.803 -5.326 4.579 1.00 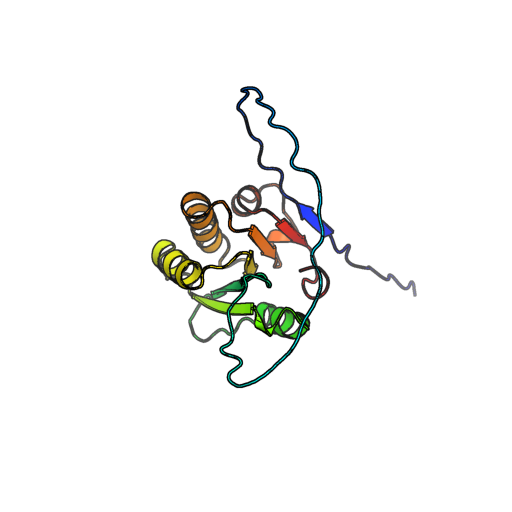96.94 87 CYS A CA 1
ATOM 680 C C . CYS A 1 87 ? -10.598 -4.882 3.348 1.00 96.94 87 CYS A C 1
ATOM 682 O O . CYS A 1 87 ? -11.560 -5.522 2.926 1.00 96.94 87 CYS A O 1
ATOM 684 N N . GLU A 1 88 ? -10.138 -3.818 2.699 1.00 97.19 88 GLU A N 1
ATOM 685 C CA . GLU A 1 88 ? -10.585 -3.433 1.361 1.00 97.19 88 GLU A CA 1
ATOM 686 C C . GLU A 1 88 ? -9.394 -3.111 0.452 1.00 97.19 88 GLU A C 1
ATOM 688 O O . GLU A 1 88 ? -8.332 -2.696 0.917 1.00 97.19 88 GLU A O 1
ATOM 693 N N . ILE A 1 89 ? -9.569 -3.303 -0.857 1.00 97.31 89 ILE A N 1
ATOM 694 C CA . ILE A 1 89 ? -8.574 -2.931 -1.868 1.00 97.31 89 ILE A CA 1
ATOM 695 C C . ILE A 1 89 ? -8.965 -1.581 -2.476 1.00 97.31 89 ILE A C 1
ATOM 697 O O . ILE A 1 89 ? -10.093 -1.418 -2.942 1.00 97.31 89 ILE A O 1
ATOM 701 N N . LYS A 1 90 ? -8.018 -0.639 -2.536 1.00 97.06 90 LYS A N 1
ATOM 702 C CA . LYS A 1 90 ? -8.165 0.643 -3.237 1.00 97.06 90 LYS A CA 1
ATOM 703 C C . LYS A 1 90 ? -7.096 0.821 -4.302 1.00 97.06 90 LYS A C 1
ATOM 705 O O . LYS A 1 90 ? -5.908 0.924 -4.018 1.00 97.06 90 LYS A O 1
ATOM 710 N N . GLU A 1 91 ? -7.532 0.883 -5.550 1.00 95.88 91 GLU A N 1
ATOM 711 C CA . GLU A 1 91 ? -6.641 1.038 -6.693 1.00 95.88 91 GLU A CA 1
ATOM 712 C C . GLU A 1 91 ? -6.806 2.423 -7.297 1.00 95.88 91 GLU A C 1
ATOM 714 O O . GLU A 1 91 ? -7.905 2.847 -7.650 1.00 95.88 91 GLU A O 1
ATOM 719 N N . PHE A 1 92 ? -5.683 3.113 -7.431 1.00 96.62 92 PHE A N 1
ATOM 720 C CA . PHE A 1 92 ? -5.598 4.441 -8.014 1.00 96.62 92 PHE A CA 1
ATOM 721 C C . PHE A 1 92 ? -4.792 4.382 -9.306 1.00 96.62 92 PHE A C 1
ATOM 723 O O . PHE A 1 92 ? -4.280 3.328 -9.694 1.00 96.62 92 PHE A O 1
ATOM 730 N N . ILE A 1 93 ? -4.658 5.521 -9.977 1.00 96.38 93 ILE A N 1
ATOM 731 C CA . ILE A 1 93 ? -3.726 5.680 -11.090 1.00 96.38 93 ILE A CA 1
ATOM 732 C C . ILE A 1 93 ? -2.710 6.766 -10.755 1.00 96.38 93 ILE A C 1
ATOM 734 O O . ILE A 1 93 ? -3.026 7.694 -10.015 1.00 96.38 93 ILE A O 1
ATOM 738 N N . ILE A 1 94 ? -1.504 6.674 -11.312 1.00 96.00 94 ILE A N 1
ATOM 739 C CA . ILE A 1 94 ? -0.411 7.626 -11.036 1.00 96.00 94 ILE A CA 1
ATOM 740 C C . ILE A 1 94 ? -0.759 9.084 -11.394 1.00 96.00 94 ILE A C 1
ATOM 742 O O . ILE A 1 94 ? -0.163 10.012 -10.871 1.00 96.00 94 ILE A O 1
ATOM 746 N N . GLN A 1 95 ? -1.752 9.320 -12.260 1.00 95.94 95 GLN A N 1
ATOM 747 C CA . GLN A 1 95 ? -2.210 10.675 -12.593 1.00 95.94 95 GLN A CA 1
ATOM 748 C C . GLN A 1 95 ? -3.180 11.272 -11.558 1.00 95.94 95 GLN A C 1
ATOM 750 O O . GLN A 1 95 ? -3.508 12.456 -11.643 1.00 95.94 95 GLN A O 1
ATOM 755 N N . THR A 1 96 ? -3.691 10.474 -10.617 1.00 97.00 96 THR A N 1
ATOM 756 C CA . THR A 1 96 ? -4.565 10.969 -9.550 1.00 97.00 96 THR A CA 1
ATOM 757 C C . THR A 1 96 ? -3.741 11.796 -8.566 1.00 97.00 96 THR A C 1
ATOM 759 O O . THR A 1 96 ? -2.664 11.385 -8.145 1.00 97.00 96 THR A O 1
ATOM 762 N N . ARG A 1 97 ? -4.240 12.975 -8.180 1.00 97.88 97 ARG A N 1
ATOM 763 C CA . ARG A 1 97 ? -3.517 13.848 -7.248 1.00 97.88 97 ARG A CA 1
ATOM 764 C C . ARG A 1 97 ? -3.434 13.178 -5.878 1.00 97.88 97 ARG A C 1
ATOM 766 O O . ARG A 1 97 ? -4.427 12.618 -5.415 1.00 97.88 97 ARG A O 1
ATOM 773 N N . ALA A 1 98 ? -2.300 13.324 -5.193 1.00 97.94 98 ALA A N 1
ATOM 774 C CA . ALA A 1 98 ? -2.089 12.721 -3.875 1.00 97.94 98 ALA A CA 1
ATOM 775 C C . ALA A 1 98 ? -3.199 13.075 -2.867 1.00 97.94 98 ALA A C 1
ATOM 777 O O . ALA A 1 98 ? -3.656 12.205 -2.135 1.00 97.94 98 ALA A O 1
ATOM 778 N N . ILE A 1 99 ? -3.698 14.318 -2.880 1.00 98.19 99 ILE A N 1
ATOM 779 C CA . ILE A 1 99 ? -4.799 14.745 -2.002 1.00 98.19 99 ILE A CA 1
ATOM 780 C C . ILE A 1 99 ? -6.099 13.967 -2.248 1.00 98.19 99 ILE A C 1
ATOM 782 O O . ILE A 1 99 ? -6.745 13.564 -1.287 1.00 98.19 99 ILE A O 1
ATOM 786 N N . ASP A 1 100 ? -6.442 13.687 -3.509 1.00 98.38 100 ASP A N 1
ATOM 787 C CA . ASP A 1 100 ? -7.662 12.947 -3.859 1.00 98.38 100 ASP A CA 1
ATOM 788 C C . ASP A 1 100 ? -7.535 11.466 -3.465 1.00 98.38 100 ASP A C 1
ATOM 790 O O . ASP A 1 100 ? -8.519 10.817 -3.107 1.00 98.38 100 ASP A O 1
ATOM 794 N N . ILE A 1 101 ? -6.316 10.918 -3.539 1.00 98.38 101 ILE A N 1
ATOM 795 C CA . ILE A 1 101 ? -6.003 9.560 -3.077 1.00 98.38 101 ILE A CA 1
ATOM 796 C C . ILE A 1 101 ? -6.138 9.492 -1.554 1.00 98.38 101 ILE A C 1
ATOM 798 O O . ILE A 1 101 ? -6.827 8.615 -1.034 1.00 98.38 101 ILE A O 1
ATOM 802 N N . VAL A 1 102 ? -5.515 10.430 -0.836 1.00 98.56 102 VAL A N 1
ATOM 803 C CA . VAL A 1 102 ? -5.543 10.480 0.630 1.00 98.56 102 VAL A CA 1
ATOM 804 C C . VAL A 1 102 ? -6.964 10.678 1.149 1.00 98.56 102 VAL A C 1
ATOM 806 O O . VAL A 1 102 ? -7.370 9.954 2.052 1.00 98.56 102 VAL A O 1
ATOM 809 N N . GLU A 1 103 ? -7.754 11.572 0.551 1.00 98.31 103 GLU A N 1
ATOM 810 C CA . GLU A 1 103 ? -9.166 11.755 0.908 1.00 98.31 103 GLU A CA 1
ATOM 811 C C . GLU A 1 103 ? -9.946 10.439 0.787 1.00 98.31 103 GLU A C 1
ATOM 813 O O . GLU A 1 103 ? -10.650 10.034 1.716 1.00 98.31 103 GLU A O 1
ATOM 818 N N . GLN A 1 104 ? -9.767 9.718 -0.323 1.00 98.31 104 GLN A N 1
ATOM 819 C CA . GLN A 1 104 ? -10.419 8.429 -0.521 1.00 98.31 104 GLN A CA 1
ATOM 820 C C . GLN A 1 104 ? -9.945 7.376 0.481 1.00 98.31 104 GLN A C 1
ATOM 822 O O . GLN A 1 104 ? -10.772 6.609 0.972 1.00 98.31 104 GLN A O 1
ATOM 827 N N . ILE A 1 105 ? -8.655 7.310 0.813 1.00 98.31 105 ILE A N 1
ATOM 828 C CA . ILE A 1 105 ? -8.139 6.389 1.838 1.00 98.31 105 ILE A CA 1
ATOM 829 C C . ILE A 1 105 ? -8.755 6.723 3.204 1.00 98.31 105 ILE A C 1
ATOM 831 O O . ILE A 1 105 ? -9.321 5.842 3.851 1.00 98.31 105 ILE A O 1
ATOM 835 N N . LEU A 1 106 ? -8.734 7.993 3.614 1.00 98.06 106 LEU A N 1
ATOM 836 C CA . LEU A 1 106 ? -9.242 8.447 4.912 1.00 98.06 106 LEU A CA 1
ATOM 837 C C . LEU A 1 106 ? -10.760 8.308 5.057 1.00 98.06 106 LEU A C 1
ATOM 839 O O . LEU A 1 106 ? -11.242 8.070 6.164 1.00 98.06 106 LEU A O 1
ATOM 843 N N . ALA A 1 107 ? -11.521 8.369 3.960 1.00 97.44 107 ALA A N 1
ATOM 844 C CA . ALA A 1 107 ? -12.957 8.086 3.976 1.00 97.44 107 ALA A CA 1
ATOM 845 C C . ALA A 1 107 ? -13.271 6.682 4.524 1.00 97.44 107 ALA A C 1
ATOM 847 O O . ALA A 1 107 ? -14.327 6.463 5.122 1.00 97.44 107 ALA A O 1
ATOM 848 N N . SER A 1 108 ? -12.333 5.741 4.379 1.00 95.75 108 SER A N 1
ATOM 849 C CA . SER A 1 108 ? -12.447 4.411 4.966 1.00 95.75 108 SER A CA 1
ATOM 850 C C . SER A 1 108 ? -12.111 4.358 6.450 1.00 95.75 108 SER A C 1
ATOM 852 O O . SER A 1 108 ? -12.493 3.378 7.075 1.00 95.75 108 SER A O 1
ATOM 854 N N . LYS A 1 109 ? -11.480 5.379 7.038 1.00 96.50 109 LYS A N 1
ATOM 855 C CA . LYS A 1 109 ? -10.993 5.378 8.430 1.00 96.50 109 LYS A CA 1
ATOM 856 C C . LYS A 1 109 ? -10.125 4.143 8.754 1.00 96.50 109 LYS A C 1
ATOM 858 O O . LYS A 1 109 ? -10.480 3.394 9.664 1.00 96.50 109 LYS A O 1
ATOM 863 N N . PRO A 1 110 ? -9.064 3.866 7.972 1.00 97.81 110 PRO A N 1
ATOM 864 C CA . PRO A 1 110 ? -8.209 2.712 8.215 1.00 97.81 110 PRO A CA 1
ATOM 865 C C . PRO A 1 110 ? -7.353 2.908 9.467 1.00 97.81 110 PRO A C 1
ATOM 867 O O . PRO A 1 110 ? -6.916 4.019 9.753 1.00 97.81 110 PRO A O 1
ATOM 870 N N . ASP A 1 111 ? -7.061 1.811 10.157 1.00 97.75 111 ASP A N 1
ATOM 871 C CA . ASP A 1 111 ? -6.001 1.754 11.165 1.00 97.75 111 ASP A CA 1
ATOM 872 C C . ASP A 1 111 ? -4.646 1.424 10.499 1.00 97.75 111 ASP A C 1
ATOM 874 O O . ASP A 1 111 ? -3.592 1.873 10.955 1.00 97.75 111 ASP A O 1
ATOM 878 N N . ILE A 1 112 ? -4.677 0.667 9.390 1.00 97.69 112 ILE A N 1
ATOM 879 C CA . ILE A 1 112 ? -3.499 0.215 8.636 1.00 97.69 112 ILE A CA 1
ATOM 880 C C . ILE A 1 112 ? -3.704 0.461 7.136 1.00 97.69 112 ILE A C 1
ATOM 882 O O . ILE A 1 112 ? -4.756 0.137 6.579 1.00 97.69 112 ILE A O 1
ATOM 886 N N . VAL A 1 113 ? -2.676 0.982 6.464 1.00 98.38 113 VAL A N 1
ATOM 887 C CA . VAL A 1 113 ? -2.624 1.111 5.004 1.00 98.38 113 VAL A CA 1
ATOM 888 C C . VAL A 1 113 ? -1.377 0.415 4.465 1.00 98.38 113 VAL A C 1
ATOM 890 O O . VAL A 1 113 ? -0.251 0.797 4.779 1.00 98.38 113 VAL A O 1
ATOM 893 N N . GLY A 1 114 ? -1.587 -0.606 3.636 1.00 97.69 114 GLY A N 1
ATOM 894 C CA . GLY A 1 114 ? -0.531 -1.319 2.924 1.00 97.69 114 GLY A CA 1
ATOM 895 C C . GLY A 1 114 ? -0.384 -0.803 1.498 1.00 97.69 114 GLY A C 1
ATOM 896 O O . GLY A 1 114 ? -1.363 -0.821 0.757 1.00 97.69 114 GLY A O 1
ATOM 897 N N . PHE A 1 115 ? 0.811 -0.385 1.081 1.00 97.75 115 PHE A N 1
ATOM 898 C CA . PHE A 1 115 ? 1.077 0.051 -0.292 1.00 97.75 115 PHE A CA 1
ATOM 899 C C . PHE A 1 115 ? 1.902 -0.967 -1.076 1.00 97.75 115 PHE A C 1
ATOM 901 O O . PHE A 1 115 ? 2.998 -1.347 -0.668 1.00 97.75 115 PHE A O 1
ATOM 908 N N . GLY A 1 116 ? 1.396 -1.343 -2.253 1.00 95.75 116 GLY A N 1
ATOM 909 C CA . GLY A 1 116 ? 2.185 -2.018 -3.283 1.00 95.75 116 GLY A CA 1
ATOM 910 C C . GLY A 1 116 ? 2.988 -1.007 -4.105 1.00 95.75 116 GLY A C 1
ATOM 911 O O . GLY A 1 116 ? 2.398 -0.260 -4.897 1.00 95.75 116 GLY A O 1
ATOM 912 N N . VAL A 1 117 ? 4.308 -1.009 -3.921 1.00 94.44 117 VAL A N 1
ATOM 913 C CA . VAL A 1 117 ? 5.275 -0.086 -4.529 1.00 94.44 117 VAL A CA 1
ATOM 914 C C . VAL A 1 117 ? 6.029 -0.769 -5.673 1.00 94.44 117 VAL A C 1
ATOM 916 O O . VAL A 1 117 ? 6.619 -1.837 -5.508 1.00 94.44 117 VAL A O 1
ATOM 919 N N . TYR A 1 118 ? 6.015 -0.131 -6.840 1.00 92.31 118 TYR A N 1
ATOM 920 C CA . TYR A 1 118 ? 6.602 -0.595 -8.097 1.00 92.31 118 TYR A CA 1
ATOM 921 C C . TYR A 1 118 ? 7.406 0.532 -8.760 1.00 92.31 118 TYR A C 1
ATOM 923 O O . TYR A 1 118 ? 7.185 1.707 -8.463 1.00 92.31 118 TYR A O 1
ATOM 931 N N . ILE A 1 119 ? 8.279 0.186 -9.719 1.00 91.19 119 ILE A N 1
ATOM 932 C CA . ILE A 1 119 ? 9.141 1.144 -10.447 1.00 91.19 119 ILE A CA 1
ATOM 933 C C . ILE A 1 119 ? 8.366 2.388 -10.907 1.00 91.19 119 ILE A C 1
ATOM 935 O O . ILE A 1 119 ? 8.839 3.513 -10.790 1.00 91.19 119 ILE A O 1
ATOM 939 N N . TRP A 1 120 ? 7.165 2.191 -11.452 1.00 93.38 120 TRP A N 1
ATOM 940 C CA . TRP A 1 120 ? 6.387 3.259 -12.083 1.00 93.38 120 TRP A CA 1
ATOM 941 C C . TRP A 1 120 ? 5.562 4.112 -11.118 1.00 93.38 120 TRP A C 1
ATOM 943 O O . TRP A 1 120 ? 4.935 5.052 -11.592 1.00 93.38 120 TRP A O 1
ATOM 953 N N . ASN A 1 121 ? 5.463 3.753 -9.833 1.00 95.56 121 ASN A N 1
ATOM 954 C CA . ASN A 1 121 ? 4.588 4.461 -8.892 1.00 95.56 121 ASN A CA 1
ATOM 955 C C . ASN A 1 121 ? 5.276 4.920 -7.607 1.00 95.56 121 ASN A C 1
ATOM 957 O O . ASN A 1 121 ? 4.607 5.465 -6.728 1.00 95.56 121 ASN A O 1
ATOM 961 N N . ILE A 1 122 ? 6.576 4.666 -7.456 1.00 94.81 122 ILE A N 1
ATOM 962 C CA . ILE A 1 122 ? 7.296 4.980 -6.225 1.00 94.81 122 ILE A CA 1
ATOM 963 C C . ILE A 1 122 ? 7.216 6.471 -5.886 1.00 94.81 122 ILE A C 1
ATOM 965 O O . ILE A 1 122 ? 6.975 6.812 -4.732 1.00 94.81 122 ILE A O 1
ATOM 969 N N . VAL A 1 123 ? 7.345 7.358 -6.875 1.00 95.31 123 VAL A N 1
ATOM 970 C CA . VAL A 1 123 ? 7.318 8.813 -6.662 1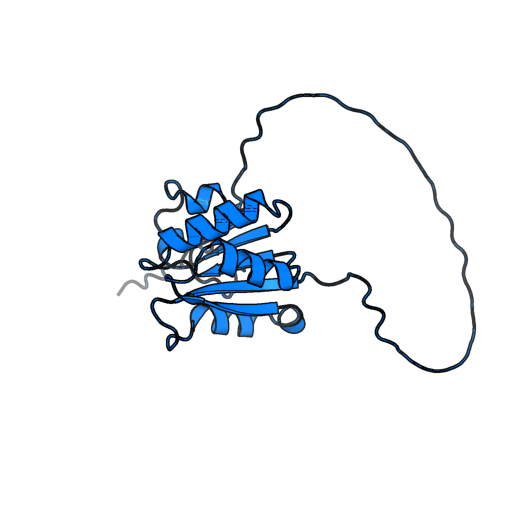.00 95.31 123 VAL A CA 1
ATOM 971 C C . VAL A 1 123 ? 5.941 9.253 -6.165 1.00 95.31 123 VAL A C 1
ATOM 973 O O . VAL A 1 123 ? 5.823 9.848 -5.100 1.00 95.31 123 VAL A O 1
ATOM 976 N N . GLU A 1 124 ? 4.883 8.872 -6.870 1.00 97.69 124 GLU A N 1
ATOM 977 C CA . GLU A 1 124 ? 3.513 9.262 -6.542 1.00 97.69 124 GLU A CA 1
ATOM 978 C C . GLU A 1 124 ? 3.044 8.627 -5.227 1.00 97.69 124 GLU A C 1
ATOM 980 O O . GLU A 1 124 ? 2.349 9.258 -4.431 1.00 97.69 124 GLU A O 1
ATOM 985 N N . THR A 1 125 ? 3.458 7.386 -4.957 1.00 97.81 125 THR A N 1
ATOM 986 C CA . THR A 1 125 ? 3.169 6.724 -3.678 1.00 97.81 125 THR A CA 1
ATOM 987 C C . THR A 1 125 ? 3.913 7.410 -2.533 1.00 97.81 125 THR A C 1
ATOM 989 O O . THR A 1 125 ? 3.354 7.539 -1.447 1.00 97.81 125 THR A O 1
ATOM 992 N N . THR A 1 126 ? 5.129 7.920 -2.769 1.00 97.06 126 THR A N 1
ATOM 993 C CA . THR A 1 126 ? 5.869 8.725 -1.782 1.00 97.06 126 THR A CA 1
ATOM 994 C C . THR A 1 126 ? 5.080 9.972 -1.394 1.00 97.06 126 THR A C 1
ATOM 996 O O . THR A 1 126 ? 4.933 10.256 -0.205 1.00 97.06 126 THR A O 1
ATOM 999 N N . ASP A 1 127 ? 4.518 10.686 -2.372 1.00 97.81 127 ASP A N 1
ATOM 1000 C CA . ASP A 1 127 ? 3.704 11.880 -2.120 1.00 97.81 127 ASP A CA 1
ATOM 1001 C C . ASP A 1 127 ? 2.449 11.556 -1.296 1.00 97.81 127 ASP A C 1
ATOM 1003 O O . ASP A 1 127 ? 2.109 12.280 -0.358 1.00 97.81 127 ASP A O 1
ATOM 1007 N N . VAL A 1 128 ? 1.784 10.437 -1.603 1.00 98.44 128 VAL A N 1
ATOM 1008 C CA . VAL A 1 128 ? 0.614 9.955 -0.852 1.00 98.44 128 VAL A CA 1
ATOM 1009 C C . VAL A 1 128 ? 0.987 9.590 0.583 1.00 98.44 128 VAL A C 1
ATOM 1011 O O . VAL A 1 128 ? 0.311 10.028 1.510 1.00 98.44 128 VAL A O 1
ATOM 1014 N N . VAL A 1 129 ? 2.057 8.816 0.783 1.00 98.06 129 VAL A N 1
ATOM 1015 C CA . VAL A 1 129 ? 2.522 8.381 2.111 1.00 98.06 129 VAL A CA 1
ATOM 1016 C C . VAL A 1 129 ? 2.901 9.583 2.975 1.00 98.06 129 VAL A C 1
ATOM 1018 O O . VAL A 1 129 ? 2.463 9.674 4.122 1.00 98.06 129 VAL A O 1
ATOM 1021 N N . ASN A 1 130 ? 3.640 10.542 2.413 1.00 97.56 130 ASN A N 1
ATOM 1022 C CA . ASN A 1 130 ? 3.998 11.782 3.096 1.00 97.56 130 ASN A CA 1
ATOM 1023 C C . ASN A 1 130 ? 2.766 12.568 3.538 1.00 97.56 130 ASN A C 1
ATOM 1025 O O . ASN A 1 130 ? 2.648 12.951 4.702 1.00 97.56 130 ASN A O 1
ATOM 1029 N N . LEU A 1 131 ? 1.827 12.790 2.619 1.00 98.12 131 LEU A N 1
ATOM 1030 C CA . LEU A 1 131 ? 0.618 13.546 2.917 1.00 98.12 131 LEU A CA 1
ATOM 1031 C C . LEU A 1 131 ? -0.267 12.824 3.943 1.00 98.12 131 LEU A C 1
ATOM 1033 O O . LEU A 1 131 ? -0.816 13.466 4.838 1.00 98.12 131 LEU A O 1
ATOM 1037 N N . LEU A 1 132 ? -0.363 11.496 3.858 1.00 97.88 132 LEU A N 1
ATOM 1038 C CA . LEU A 1 132 ? -1.102 10.685 4.819 1.00 97.88 132 LEU A CA 1
ATOM 1039 C C . LEU A 1 132 ? -0.495 10.801 6.224 1.00 97.88 132 LEU A C 1
ATOM 1041 O O . LEU A 1 132 ? -1.241 11.012 7.174 1.00 97.88 132 LEU A O 1
ATOM 1045 N N . LYS A 1 133 ? 0.839 10.763 6.359 1.00 96.50 133 LYS A N 1
ATOM 1046 C CA . LYS A 1 133 ? 1.521 10.967 7.649 1.00 96.50 133 LYS A CA 1
ATOM 1047 C C . LYS A 1 133 ? 1.343 12.367 8.227 1.00 96.50 133 LYS A C 1
ATOM 1049 O O . LYS A 1 133 ? 1.301 12.505 9.445 1.00 96.50 133 LYS A O 1
ATOM 1054 N N . VAL A 1 134 ? 1.227 13.393 7.385 1.00 97.06 134 VAL A N 1
ATOM 1055 C CA . VAL A 1 134 ? 0.945 14.763 7.844 1.00 97.06 134 VAL A CA 1
ATOM 1056 C C . VAL A 1 134 ? -0.481 14.885 8.386 1.00 97.06 134 VAL A C 1
ATOM 1058 O O . VAL A 1 134 ? -0.694 15.560 9.390 1.00 97.06 134 VAL A O 1
ATOM 1061 N N . ILE A 1 135 ? -1.457 14.257 7.725 1.00 97.44 135 ILE A N 1
ATOM 1062 C CA . ILE A 1 135 ? -2.882 14.413 8.058 1.00 97.44 135 ILE A CA 1
ATOM 1063 C C . ILE A 1 135 ? -3.327 13.455 9.173 1.00 97.44 135 ILE A C 1
ATOM 1065 O O . ILE A 1 135 ? -4.120 13.849 10.025 1.00 97.44 135 ILE A O 1
ATOM 1069 N N . ALA A 1 136 ? -2.841 12.216 9.154 1.00 97.06 136 ALA A N 1
ATOM 1070 C CA . ALA A 1 136 ? -3.255 11.132 10.042 1.00 97.06 136 ALA A CA 1
ATOM 1071 C C . ALA A 1 136 ? -2.037 10.273 10.456 1.00 97.06 136 ALA A C 1
ATOM 1073 O O . ALA A 1 136 ? -1.880 9.132 10.003 1.00 97.06 136 ALA A O 1
ATOM 1074 N N . PRO A 1 137 ? -1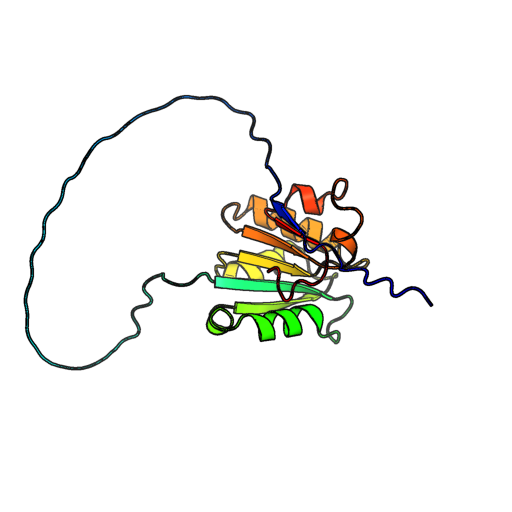.122 10.822 11.280 1.00 96.69 137 PRO A N 1
ATOM 1075 C CA . PRO A 1 137 ? 0.118 10.150 11.684 1.00 96.69 137 PRO A CA 1
ATOM 1076 C C . PRO A 1 137 ? -0.099 8.846 12.467 1.00 96.69 137 PRO A C 1
ATOM 1078 O O . PRO A 1 137 ? 0.810 8.012 12.527 1.00 96.69 137 PRO A O 1
ATOM 1081 N N . GLU A 1 138 ? -1.278 8.663 13.066 1.00 96.25 138 GLU A N 1
ATOM 1082 C CA . GLU A 1 138 ? -1.674 7.468 13.810 1.00 96.25 138 GLU A CA 1
ATOM 1083 C C . GLU A 1 138 ? -1.849 6.228 12.925 1.00 96.25 138 GLU A C 1
ATOM 1085 O O . GLU A 1 138 ? -1.687 5.108 13.415 1.00 96.25 138 GLU A O 1
ATOM 1090 N N . ILE A 1 139 ? -2.134 6.421 11.632 1.00 97.38 139 ILE A N 1
ATOM 1091 C CA . ILE A 1 139 ? -2.307 5.331 10.672 1.00 97.38 139 ILE A CA 1
ATOM 1092 C C . ILE A 1 139 ? -0.966 4.636 10.457 1.00 97.38 139 ILE A C 1
ATOM 1094 O O . ILE A 1 139 ? 0.057 5.273 10.160 1.00 97.38 139 ILE A O 1
ATOM 1098 N N . LYS A 1 140 ? -0.980 3.306 10.575 1.00 97.81 140 LYS A N 1
ATOM 1099 C CA . LYS A 1 140 ? 0.191 2.477 10.302 1.00 97.81 140 LYS A CA 1
ATOM 1100 C C . LYS A 1 140 ? 0.353 2.256 8.812 1.00 97.81 140 LYS A C 1
ATOM 1102 O O . LYS A 1 140 ? -0.557 1.770 8.148 1.00 97.81 140 LYS A O 1
ATOM 1107 N N . ILE A 1 141 ? 1.521 2.620 8.296 1.00 98.12 141 ILE A N 1
ATOM 1108 C CA . ILE A 1 141 ? 1.859 2.486 6.884 1.00 98.12 141 ILE A CA 1
ATOM 1109 C C . ILE A 1 141 ? 2.832 1.325 6.716 1.00 98.12 141 ILE A C 1
ATOM 1111 O O . ILE A 1 141 ? 3.922 1.329 7.291 1.00 98.12 141 ILE A O 1
ATOM 1115 N N . VAL A 1 142 ? 2.429 0.358 5.896 1.00 97.00 142 VAL A N 1
ATOM 1116 C CA . VAL A 1 142 ? 3.231 -0.806 5.517 1.00 97.00 142 VAL A CA 1
ATOM 1117 C C . VAL A 1 142 ? 3.561 -0.699 4.033 1.00 97.00 142 VAL A C 1
ATOM 1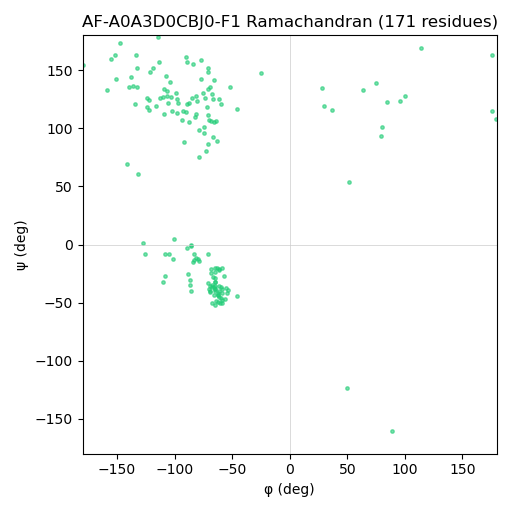119 O O . VAL A 1 142 ? 2.664 -0.544 3.206 1.00 97.00 142 VAL A O 1
ATOM 1122 N N . LEU A 1 143 ? 4.838 -0.780 3.674 1.00 95.50 143 LEU A N 1
ATOM 1123 C CA . LEU A 1 143 ? 5.275 -0.813 2.279 1.00 95.50 143 LEU A CA 1
ATOM 1124 C C . LEU A 1 143 ? 5.681 -2.227 1.889 1.00 95.50 143 LEU A C 1
ATOM 1126 O O . LEU A 1 143 ? 6.358 -2.914 2.647 1.00 95.50 143 LEU A O 1
ATOM 1130 N N . GLY A 1 144 ? 5.327 -2.629 0.677 1.00 93.44 144 GLY A N 1
ATOM 1131 C CA . GLY A 1 144 ? 5.828 -3.847 0.057 1.00 93.44 144 GLY A CA 1
ATOM 1132 C C . GLY A 1 144 ? 5.944 -3.682 -1.451 1.00 93.44 144 GLY A C 1
ATOM 1133 O O . GLY A 1 144 ? 5.504 -2.684 -2.021 1.00 93.44 144 GLY A O 1
ATOM 1134 N N . GLY A 1 145 ? 6.526 -4.677 -2.111 1.00 91.19 145 GLY A N 1
ATOM 1135 C CA . GLY A 1 145 ? 6.755 -4.667 -3.556 1.00 91.19 145 GLY A CA 1
ATOM 1136 C C . GLY A 1 145 ? 8.241 -4.635 -3.922 1.00 91.19 145 GLY A C 1
ATOM 1137 O O . GLY A 1 145 ? 9.097 -4.474 -3.047 1.00 91.19 145 GLY A O 1
ATOM 1138 N N . PRO A 1 146 ? 8.567 -4.854 -5.206 1.00 88.75 146 PRO A N 1
ATOM 1139 C CA . PRO A 1 146 ? 9.942 -5.063 -5.656 1.00 88.75 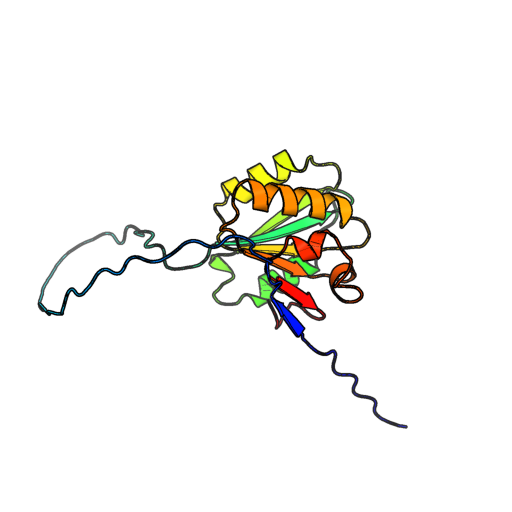146 PRO A CA 1
ATOM 1140 C C . PRO A 1 146 ? 10.876 -3.890 -5.333 1.00 88.75 146 PRO A C 1
ATOM 1142 O O . PRO A 1 146 ? 12.005 -4.130 -4.909 1.00 88.75 146 PRO A O 1
ATOM 1145 N N . GLU A 1 147 ? 10.407 -2.643 -5.434 1.00 88.88 147 GLU A N 1
ATOM 1146 C CA . GLU A 1 147 ? 11.284 -1.470 -5.266 1.00 88.88 147 GLU A CA 1
ATOM 1147 C C . GLU A 1 147 ? 11.769 -1.292 -3.840 1.00 88.88 147 GLU A C 1
ATOM 1149 O O . GLU A 1 147 ? 12.935 -0.992 -3.597 1.00 88.88 147 GLU A O 1
ATOM 1154 N N . VAL A 1 148 ? 10.880 -1.526 -2.880 1.00 84.81 148 VAL A N 1
ATOM 1155 C CA . VAL A 1 148 ? 11.209 -1.413 -1.461 1.00 84.81 148 VAL A CA 1
ATOM 1156 C C . VAL A 1 148 ? 11.812 -2.707 -0.915 1.00 84.81 148 VAL A C 1
ATOM 1158 O O . VAL A 1 148 ? 12.162 -2.750 0.252 1.00 84.81 148 VAL A O 1
ATOM 1161 N N . SER A 1 149 ? 11.963 -3.762 -1.726 1.00 82.94 149 SER A N 1
ATOM 1162 C CA . SER A 1 149 ? 12.536 -5.039 -1.273 1.00 82.94 149 SER A CA 1
ATOM 1163 C C . SER A 1 149 ? 14.062 -5.118 -1.391 1.00 82.94 149 SER A C 1
ATOM 1165 O O . SER A 1 149 ? 14.669 -5.882 -0.646 1.00 82.94 149 SER A O 1
ATOM 1167 N N . TYR A 1 150 ? 14.692 -4.359 -2.297 1.00 70.00 150 TYR A N 1
ATOM 1168 C CA . TYR A 1 150 ? 16.124 -4.514 -2.611 1.00 70.00 150 TYR A CA 1
ATOM 1169 C C . TYR A 1 150 ? 17.020 -3.354 -2.139 1.00 70.00 150 TYR A C 1
ATOM 1171 O O . TYR A 1 150 ? 18.153 -3.605 -1.739 1.00 70.00 150 TYR A O 1
ATOM 1179 N N . GLU A 1 151 ? 16.535 -2.106 -2.113 1.00 63.72 151 GLU A N 1
ATOM 1180 C CA . GLU A 1 151 ? 17.344 -0.925 -1.740 1.00 63.72 151 GLU A CA 1
ATOM 1181 C C . GLU A 1 151 ? 16.622 -0.037 -0.711 1.00 63.72 151 GLU A C 1
ATOM 1183 O O . GLU A 1 151 ? 16.308 1.126 -0.954 1.00 63.72 151 GLU A O 1
ATOM 1188 N N . THR A 1 152 ? 16.321 -0.615 0.454 1.00 63.69 152 THR A N 1
ATOM 1189 C CA . THR A 1 152 ? 15.410 -0.037 1.462 1.00 63.69 152 THR A CA 1
ATOM 1190 C C . THR A 1 152 ? 15.883 1.270 2.107 1.00 63.69 152 THR A C 1
ATOM 1192 O O . THR A 1 152 ? 15.058 2.115 2.432 1.00 63.69 152 THR A O 1
ATOM 1195 N N . GLU A 1 153 ? 17.181 1.465 2.344 1.00 63.91 153 GLU A N 1
ATOM 1196 C CA . GLU A 1 153 ? 17.628 2.478 3.320 1.00 63.91 153 GLU A CA 1
ATOM 1197 C C . GLU A 1 153 ? 17.732 3.911 2.784 1.00 63.91 153 GLU A C 1
ATOM 1199 O O . GLU A 1 153 ? 17.812 4.849 3.572 1.00 63.91 153 GLU A O 1
ATOM 1204 N N . GLN A 1 154 ? 17.722 4.106 1.464 1.00 73.06 154 GLN A N 1
ATOM 1205 C CA . GLN A 1 154 ? 17.930 5.429 0.852 1.00 73.06 154 GLN A CA 1
ATOM 1206 C C . GLN A 1 154 ? 16.663 6.023 0.231 1.00 73.06 154 GLN A C 1
ATOM 1208 O O . GLN A 1 154 ? 16.658 7.181 -0.186 1.00 73.06 154 GLN A O 1
ATOM 1213 N N . GLN A 1 155 ? 15.580 5.249 0.156 1.00 80.75 155 GLN A N 1
ATOM 1214 C CA . GLN A 1 155 ? 14.356 5.693 -0.498 1.00 80.75 155 GLN A CA 1
ATOM 1215 C C . GLN A 1 155 ? 13.534 6.574 0.443 1.00 80.75 155 GLN A C 1
ATOM 1217 O O . GLN A 1 155 ? 13.201 6.174 1.557 1.00 80.75 155 GLN A O 1
ATOM 1222 N N . ALA A 1 156 ? 13.146 7.760 -0.034 1.00 86.81 156 ALA A N 1
ATOM 1223 C CA . ALA A 1 156 ? 12.375 8.725 0.751 1.00 86.81 156 ALA A CA 1
ATOM 1224 C C . ALA A 1 156 ? 11.073 8.128 1.314 1.00 86.81 156 ALA A C 1
ATOM 1226 O O . ALA A 1 156 ? 10.717 8.402 2.455 1.00 86.81 156 ALA A O 1
ATOM 1227 N N . ILE A 1 157 ? 10.399 7.263 0.550 1.00 90.12 157 ILE A N 1
ATOM 1228 C CA . ILE A 1 157 ? 9.167 6.598 0.989 1.00 90.12 157 ILE A CA 1
ATOM 1229 C C . ILE A 1 157 ? 9.367 5.722 2.230 1.00 90.12 157 ILE A C 1
ATOM 1231 O O . ILE A 1 157 ? 8.490 5.669 3.090 1.00 90.12 157 ILE A O 1
ATOM 1235 N N . VAL A 1 158 ? 10.527 5.069 2.352 1.00 88.75 158 VAL A N 1
ATOM 1236 C CA . VAL A 1 158 ? 10.831 4.169 3.469 1.00 88.75 158 VAL A CA 1
ATOM 1237 C C . VAL A 1 158 ? 10.999 4.954 4.764 1.00 88.75 158 VAL A C 1
ATOM 1239 O O . VAL A 1 1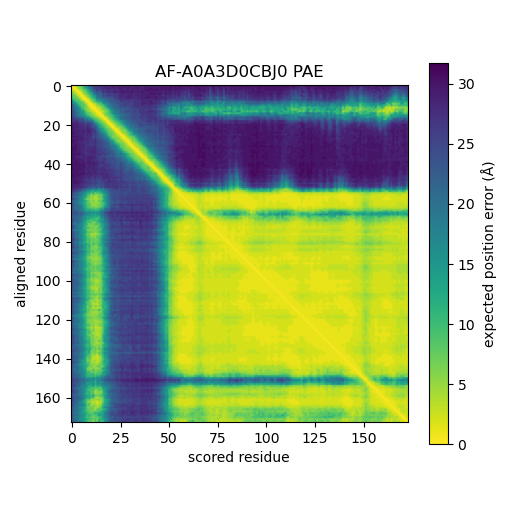58 ? 10.531 4.501 5.801 1.00 88.75 158 VAL A O 1
ATOM 1242 N N . ALA A 1 159 ? 11.573 6.158 4.708 1.00 87.69 159 ALA A N 1
ATOM 1243 C CA . ALA A 1 159 ? 11.712 7.026 5.880 1.00 87.69 159 ALA A CA 1
ATOM 1244 C C . ALA A 1 159 ? 10.360 7.472 6.472 1.00 87.69 159 ALA A C 1
ATOM 1246 O O . ALA A 1 159 ? 10.297 7.874 7.633 1.00 87.69 159 ALA A O 1
ATOM 1247 N N . CYS A 1 160 ? 9.286 7.400 5.683 1.00 88.38 160 CYS A N 1
ATOM 1248 C CA . CYS A 1 160 ? 7.960 7.892 6.051 1.00 88.38 160 CYS A CA 1
ATOM 1249 C C . CYS A 1 160 ? 6.968 6.776 6.412 1.00 88.38 160 CYS A C 1
ATOM 1251 O O . CYS A 1 160 ? 5.868 7.059 6.891 1.00 88.38 160 CYS A O 1
ATOM 1253 N N . ALA A 1 161 ? 7.335 5.513 6.193 1.00 93.25 161 ALA A N 1
ATOM 1254 C CA . ALA A 1 161 ? 6.525 4.358 6.562 1.00 93.25 161 ALA A CA 1
ATOM 1255 C C . ALA A 1 161 ? 6.844 3.859 7.976 1.00 93.25 161 ALA A C 1
ATOM 1257 O O . ALA A 1 161 ? 7.900 4.160 8.518 1.00 93.25 161 ALA A O 1
ATOM 1258 N N . ASP A 1 162 ? 5.938 3.082 8.577 1.00 94.88 162 ASP A N 1
ATOM 1259 C CA . ASP A 1 162 ? 6.197 2.408 9.858 1.00 94.88 162 ASP A CA 1
ATOM 1260 C C . ASP A 1 162 ? 6.888 1.054 9.640 1.00 94.88 162 ASP A C 1
ATOM 1262 O O . ASP A 1 162 ? 7.737 0.650 10.437 1.00 94.88 162 ASP A O 1
ATOM 1266 N N . TYR A 1 163 ? 6.534 0.358 8.555 1.00 94.62 163 TYR A N 1
ATOM 1267 C CA . TYR A 1 163 ? 7.039 -0.974 8.233 1.00 94.62 163 TYR A CA 1
ATOM 1268 C C . TYR A 1 163 ? 7.368 -1.108 6.749 1.00 94.62 163 TYR A C 1
ATOM 1270 O O . TYR A 1 163 ? 6.641 -0.608 5.889 1.00 94.62 163 TYR A O 1
ATOM 1278 N N . VAL A 1 164 ? 8.432 -1.853 6.453 1.00 92.81 164 VAL A N 1
ATOM 1279 C CA . VAL A 1 164 ? 8.756 -2.307 5.098 1.00 92.81 164 VAL A CA 1
ATOM 1280 C C . VAL A 1 164 ? 8.881 -3.823 5.092 1.00 92.81 164 VAL A C 1
ATOM 1282 O O . VAL A 1 164 ? 9.637 -4.394 5.883 1.00 92.81 164 VAL A O 1
ATOM 1285 N N . LEU A 1 165 ? 8.128 -4.459 4.198 1.00 91.00 165 LEU A N 1
ATOM 1286 C CA . LEU A 1 165 ? 8.158 -5.892 3.947 1.00 91.00 165 LEU A CA 1
ATOM 1287 C C . LEU A 1 165 ? 9.063 -6.168 2.751 1.00 91.00 165 LEU A C 1
ATOM 1289 O O . LEU A 1 165 ? 8.817 -5.673 1.648 1.00 91.00 165 LEU A O 1
ATOM 1293 N N . THR A 1 166 ? 10.095 -6.979 2.967 1.00 87.31 166 THR A N 1
ATOM 1294 C CA . THR A 1 166 ? 10.982 -7.442 1.898 1.00 87.31 166 THR A CA 1
ATOM 1295 C C . THR A 1 166 ? 10.698 -8.907 1.582 1.00 87.31 166 THR A C 1
ATOM 1297 O O . THR A 1 166 ? 10.655 -9.744 2.487 1.00 87.31 166 THR A O 1
ATOM 1300 N N . GLY A 1 167 ? 10.557 -9.228 0.295 1.00 84.69 167 GLY A N 1
ATOM 1301 C CA . GLY A 1 167 ? 10.223 -10.580 -0.161 1.00 84.69 167 GLY A CA 1
ATOM 1302 C C . GLY A 1 167 ? 8.709 -10.834 -0.257 1.00 84.69 167 GLY A C 1
ATOM 1303 O O . GLY A 1 167 ? 7.931 -9.887 -0.387 1.00 84.69 167 GLY A O 1
ATOM 1304 N N . PRO A 1 168 ? 8.274 -12.109 -0.275 1.00 82.19 168 PRO A N 1
ATOM 1305 C CA . PRO A 1 168 ? 6.858 -12.462 -0.362 1.00 82.19 168 PRO A CA 1
ATOM 1306 C C . PRO A 1 168 ? 6.022 -11.912 0.810 1.00 82.19 168 PRO A C 1
ATOM 1308 O O . PRO A 1 168 ? 6.277 -12.199 1.982 1.00 82.19 168 PRO A O 1
ATOM 1311 N N . ALA A 1 169 ? 5.013 -11.104 0.477 1.00 83.62 169 ALA A N 1
ATOM 1312 C CA . ALA A 1 169 ? 4.142 -10.437 1.449 1.00 83.62 169 ALA A CA 1
ATOM 1313 C C . ALA A 1 169 ? 2.989 -11.321 1.956 1.00 83.62 169 ALA A C 1
ATOM 1315 O O . ALA A 1 169 ? 2.354 -10.988 2.944 1.00 83.62 169 ALA A O 1
ATOM 1316 N N . ASP A 1 170 ? 2.717 -12.449 1.302 1.00 77.94 170 ASP A N 1
ATOM 1317 C CA . ASP A 1 170 ? 1.620 -13.363 1.640 1.00 77.94 170 ASP A CA 1
ATOM 1318 C C . ASP A 1 170 ? 1.750 -14.040 3.002 1.00 77.94 170 ASP A C 1
ATOM 1320 O O . ASP A 1 170 ? 0.753 -14.507 3.544 1.00 77.94 170 ASP A O 1
ATOM 1324 N N . ILE A 1 171 ? 2.965 -14.081 3.545 1.00 79.75 171 ILE A N 1
ATOM 1325 C CA . ILE A 1 171 ? 3.250 -14.611 4.881 1.00 79.75 171 ILE A CA 1
ATOM 1326 C C . ILE A 1 171 ? 3.596 -13.484 5.867 1.00 79.75 171 ILE A C 1
ATOM 1328 O O . ILE A 1 171 ? 3.428 -13.652 7.070 1.00 79.75 171 ILE A O 1
ATOM 1332 N N . SER A 1 172 ? 4.130 -12.360 5.383 1.00 85.44 172 SER A N 1
ATOM 1333 C CA . SER A 1 172 ? 4.789 -11.348 6.224 1.00 85.44 172 SER A CA 1
ATOM 1334 C C . SER A 1 172 ? 3.947 -10.110 6.552 1.00 85.44 172 SER A C 1
ATOM 1336 O O . SER A 1 172 ? 4.359 -9.342 7.421 1.00 85.44 172 SER A O 1
ATOM 1338 N N . PHE A 1 173 ? 2.818 -9.908 5.868 1.00 86.44 173 PHE A N 1
ATOM 1339 C CA . PHE A 1 173 ? 1.897 -8.785 6.080 1.00 86.44 173 PHE A CA 1
ATOM 1340 C C . PHE A 1 173 ? 0.892 -9.068 7.198 1.00 86.44 173 PHE A C 1
ATOM 1342 O O . PHE A 1 173 ? 0.694 -8.157 8.032 1.00 86.44 173 PHE A O 1
#

Sequence (173 aa):
MADHTIHPELTVKQVTLTADNTLESINSELITADLIKEGTAVSHQSSQKIDKTSPKIVLATLNAKFFHTSFGLRYLYANLQELQEFCEIKEFIIQTRAIDIVEQILASKPDIVGFGVYIWNIVETTDVVNLLKVIAPEIKIVLGGPEVSYETEQQAIVACADYVLTGPADISF